Protein AF-A0A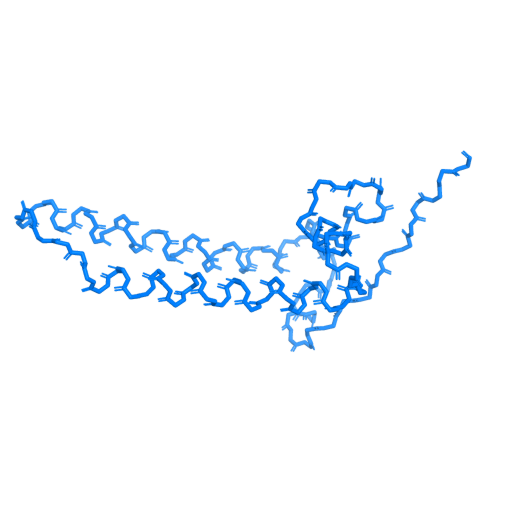165CK36-F1 (afdb_monomer_lite)

pLDDT: mean 94.66, std 8.13, range [42.59, 98.56]

Structure (mmCIF, N/CA/C/O backbone):
data_AF-A0A165CK36-F1
#
_entry.id   AF-A0A165CK36-F1
#
loop_
_atom_site.group_PDB
_atom_site.id
_atom_site.type_symbol
_atom_site.label_atom_id
_atom_site.label_alt_id
_atom_site.label_comp_id
_atom_site.label_asym_id
_atom_site.label_entity_id
_atom_site.label_seq_id
_atom_site.pdbx_PDB_ins_code
_atom_site.Cartn_x
_atom_site.Cartn_y
_atom_site.Cartn_z
_atom_site.occupancy
_atom_site.B_iso_or_equiv
_atom_site.auth_seq_id
_atom_site.auth_comp_id
_atom_site.auth_asym_id
_atom_site.auth_atom_id
_atom_site.pdbx_PDB_model_num
ATOM 1 N N . PHE A 1 1 ? 0.940 0.957 -10.944 1.00 92.38 1 PHE A N 1
ATOM 2 C CA . PHE A 1 1 ? 2.208 1.170 -11.659 1.00 92.38 1 PHE A CA 1
ATOM 3 C C . PHE A 1 1 ? 2.197 0.676 -13.107 1.00 92.38 1 PHE A C 1
ATOM 5 O O . PHE A 1 1 ? 2.154 1.513 -13.992 1.00 92.38 1 PHE A O 1
ATOM 12 N N . ASN A 1 2 ? 2.199 -0.637 -13.398 1.00 94.06 2 ASN A N 1
ATOM 13 C CA . ASN A 1 2 ? 2.426 -1.139 -14.774 1.00 94.06 2 ASN A CA 1
ATOM 14 C C . ASN A 1 2 ? 1.444 -0.584 -15.838 1.00 94.06 2 ASN A C 1
ATOM 16 O O . ASN A 1 2 ? 1.828 -0.264 -16.957 1.00 94.06 2 ASN A O 1
ATOM 20 N N . LYS A 1 3 ? 0.174 -0.394 -15.469 1.00 92.62 3 LYS A N 1
ATOM 21 C CA . LYS A 1 3 ? -0.809 0.284 -16.327 1.00 92.62 3 LYS A CA 1
ATOM 22 C C . LYS A 1 3 ? -0.478 1.767 -16.564 1.00 92.62 3 LYS A C 1
ATOM 24 O O . LYS A 1 3 ? -0.611 2.244 -17.682 1.00 92.62 3 LYS A O 1
ATOM 29 N N . GLU A 1 4 ? -0.092 2.486 -15.512 1.00 92.94 4 GLU A N 1
ATOM 30 C CA . GLU A 1 4 ? 0.181 3.931 -15.555 1.00 92.94 4 GLU A CA 1
ATOM 31 C C . GLU A 1 4 ? 1.449 4.221 -16.361 1.00 92.94 4 GLU A C 1
ATOM 33 O O . GLU A 1 4 ? 1.434 5.096 -17.222 1.00 92.94 4 GLU A O 1
ATOM 38 N N . GLN A 1 5 ? 2.510 3.423 -16.171 1.00 93.94 5 GLN A N 1
ATOM 39 C CA . GLN A 1 5 ? 3.731 3.560 -16.970 1.00 93.94 5 GLN A CA 1
ATOM 40 C C . GLN A 1 5 ? 3.466 3.323 -18.461 1.00 93.94 5 GLN A C 1
ATOM 42 O O . GLN A 1 5 ? 3.956 4.085 -19.291 1.00 93.94 5 GLN A O 1
ATOM 47 N N . ALA A 1 6 ? 2.606 2.356 -18.800 1.00 92.38 6 ALA A N 1
ATOM 48 C CA . ALA A 1 6 ? 2.279 2.042 -20.187 1.00 92.38 6 ALA A CA 1
ATOM 49 C C . ALA A 1 6 ? 1.554 3.191 -20.902 1.00 92.38 6 ALA A C 1
ATOM 51 O O . ALA A 1 6 ? 1.762 3.398 -22.094 1.00 92.38 6 ALA A O 1
ATOM 52 N N . CYS A 1 7 ? 0.719 3.955 -20.189 1.00 91.69 7 CYS A N 1
ATOM 53 C CA . CYS A 1 7 ? -0.013 5.093 -20.751 1.00 91.69 7 CYS A CA 1
ATOM 54 C C . CYS A 1 7 ? 0.652 6.456 -20.487 1.00 91.69 7 CYS A C 1
ATOM 56 O O . CYS A 1 7 ? 0.051 7.490 -20.776 1.00 91.69 7 CYS A O 1
ATOM 58 N N . GLY A 1 8 ? 1.864 6.476 -19.922 1.00 90.12 8 GLY A N 1
ATOM 59 C CA . GLY A 1 8 ? 2.591 7.707 -19.602 1.00 90.12 8 GLY A CA 1
ATOM 60 C C . GLY A 1 8 ? 1.997 8.531 -18.451 1.00 90.12 8 GLY A C 1
ATOM 61 O O . GLY A 1 8 ? 2.323 9.712 -18.328 1.00 90.12 8 GLY A O 1
ATOM 62 N N . ASP A 1 9 ? 1.139 7.942 -17.611 1.00 92.12 9 ASP A N 1
ATOM 63 C CA . ASP A 1 9 ? 0.630 8.598 -16.404 1.00 92.12 9 ASP A CA 1
ATOM 64 C C . ASP A 1 9 ? 1.695 8.547 -15.303 1.00 92.12 9 ASP A C 1
ATOM 66 O O . ASP A 1 9 ? 2.078 7.475 -14.837 1.00 92.12 9 ASP A O 1
ATOM 70 N N . ARG A 1 10 ? 2.187 9.719 -14.888 1.00 91.81 10 ARG A N 1
ATOM 71 C CA . ARG A 1 10 ? 3.240 9.849 -13.869 1.00 91.81 10 ARG A CA 1
ATOM 72 C C . ARG A 1 10 ? 2.706 10.045 -12.450 1.00 91.81 10 ARG A C 1
ATOM 74 O O . ARG A 1 10 ? 3.512 10.184 -11.532 1.00 91.81 10 ARG A O 1
ATOM 81 N N . ASN A 1 11 ? 1.389 10.025 -12.234 1.00 95.19 11 ASN A N 1
ATOM 82 C CA . ASN A 1 11 ? 0.781 10.160 -10.905 1.00 95.19 11 ASN A CA 1
ATOM 83 C C . ASN A 1 11 ? 0.896 8.858 -10.091 1.00 95.19 11 ASN A C 1
ATOM 85 O O . ASN A 1 11 ? -0.098 8.279 -9.655 1.00 95.19 11 ASN A O 1
ATOM 89 N N . ASN A 1 12 ? 2.125 8.380 -9.886 1.00 96.50 12 ASN A N 1
ATOM 90 C CA . ASN A 1 12 ? 2.426 7.195 -9.096 1.00 96.50 12 ASN A CA 1
ATOM 91 C C . ASN A 1 12 ? 3.690 7.411 -8.251 1.00 96.50 12 ASN A C 1
ATOM 93 O O . ASN A 1 12 ? 4.699 7.916 -8.742 1.00 96.50 12 ASN A O 1
ATOM 97 N N . LEU A 1 13 ? 3.648 6.970 -6.989 1.00 97.31 13 LEU A N 1
ATOM 98 C CA . LEU A 1 13 ? 4.757 7.091 -6.041 1.00 97.31 13 LEU A CA 1
ATOM 99 C C . LEU A 1 13 ? 6.064 6.461 -6.548 1.00 97.31 13 LEU A C 1
ATOM 101 O O . LEU A 1 13 ? 7.128 6.996 -6.258 1.00 97.31 13 LEU A O 1
ATOM 105 N N . VAL A 1 14 ? 6.001 5.380 -7.333 1.00 97.62 14 VAL A N 1
ATOM 106 C CA . VAL A 1 14 ? 7.191 4.742 -7.924 1.00 97.62 14 VAL A CA 1
ATOM 107 C C . VAL A 1 14 ? 7.975 5.743 -8.773 1.00 97.62 14 VAL A C 1
ATOM 109 O O . VAL A 1 14 ? 9.184 5.838 -8.608 1.00 97.62 14 VAL A O 1
ATOM 112 N N . PHE A 1 15 ? 7.312 6.557 -9.605 1.00 97.62 15 PHE A N 1
ATOM 113 C CA . PHE A 1 15 ? 8.003 7.582 -10.398 1.00 97.62 15 PHE A CA 1
ATOM 114 C C . PHE A 1 15 ? 8.653 8.651 -9.527 1.00 97.62 15 PHE A C 1
ATOM 116 O O . PHE A 1 15 ? 9.789 9.040 -9.786 1.00 97.62 15 PHE A O 1
ATOM 123 N N . ILE A 1 16 ? 7.942 9.099 -8.490 1.00 97.44 16 ILE A N 1
ATOM 124 C CA . ILE A 1 16 ? 8.446 10.113 -7.560 1.00 97.44 16 ILE A CA 1
ATOM 125 C C . ILE A 1 16 ? 9.706 9.593 -6.864 1.00 97.44 16 ILE A C 1
ATOM 127 O O . ILE A 1 1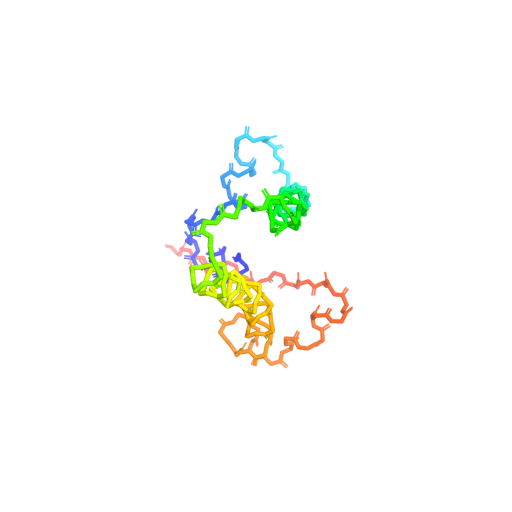6 ? 10.708 10.294 -6.817 1.00 97.44 16 ILE A O 1
ATOM 131 N N . VAL A 1 17 ? 9.681 8.354 -6.366 1.00 98.12 17 VAL A N 1
ATOM 132 C CA . VAL A 1 17 ? 10.822 7.737 -5.677 1.00 98.12 17 VAL A CA 1
ATOM 133 C C . VAL A 1 17 ? 11.997 7.506 -6.625 1.00 98.12 17 VAL A C 1
ATOM 135 O O . VAL A 1 17 ? 13.130 7.777 -6.236 1.00 98.12 17 VAL A O 1
ATOM 138 N N . MET A 1 18 ? 11.750 7.046 -7.856 1.00 98.06 18 MET A N 1
ATOM 139 C CA . MET A 1 18 ? 12.806 6.898 -8.866 1.00 98.06 18 MET A CA 1
ATOM 140 C C . MET A 1 18 ? 13.549 8.220 -9.091 1.00 98.06 18 MET A C 1
ATOM 142 O O . MET A 1 18 ? 14.776 8.236 -9.118 1.00 98.06 18 MET A O 1
ATOM 146 N N . GLU A 1 19 ? 12.813 9.325 -9.228 1.00 97.56 19 GLU A N 1
ATOM 147 C CA . GLU A 1 19 ? 13.372 10.649 -9.514 1.00 97.56 19 GLU A CA 1
ATOM 148 C C . GLU A 1 19 ? 14.045 11.282 -8.286 1.00 97.56 19 GLU A C 1
ATOM 150 O O . GLU A 1 19 ? 15.202 11.685 -8.364 1.00 97.56 19 GLU A O 1
ATOM 155 N N . ASP A 1 20 ? 13.363 11.298 -7.137 1.00 98.12 20 ASP A N 1
ATOM 156 C CA . ASP A 1 20 ? 13.861 11.876 -5.879 1.00 98.12 20 ASP A CA 1
ATOM 157 C C . ASP A 1 20 ? 15.126 11.174 -5.366 1.00 98.12 20 ASP A C 1
ATOM 159 O O . ASP A 1 20 ? 16.003 11.805 -4.776 1.00 98.12 20 ASP A O 1
ATOM 163 N N . LYS A 1 21 ? 15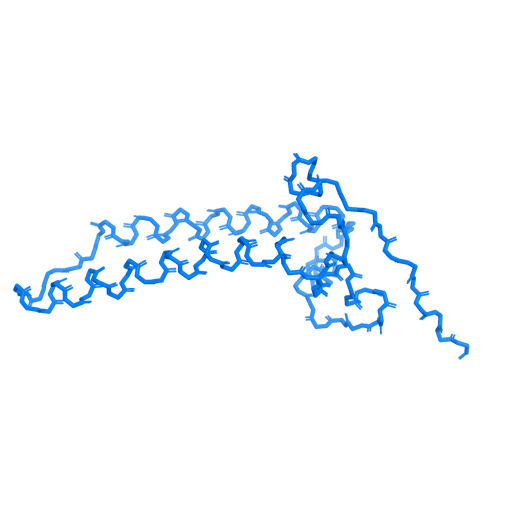.229 9.857 -5.584 1.00 97.62 21 LYS A N 1
ATOM 164 C CA . LYS A 1 21 ? 16.306 9.023 -5.025 1.00 97.62 21 LYS A CA 1
ATOM 165 C C . LYS A 1 21 ? 17.302 8.513 -6.054 1.00 97.62 21 LYS A C 1
ATOM 167 O O . LYS A 1 21 ? 18.212 7.781 -5.676 1.00 97.62 21 LYS A O 1
ATOM 172 N N . ALA A 1 22 ? 17.141 8.895 -7.322 1.00 98.06 22 ALA A N 1
ATOM 173 C CA . ALA A 1 22 ? 17.936 8.392 -8.441 1.00 98.06 22 ALA A CA 1
ATOM 174 C C . ALA A 1 22 ? 18.009 6.849 -8.476 1.00 98.06 22 ALA A C 1
ATOM 176 O O . ALA A 1 22 ? 19.075 6.271 -8.680 1.00 98.06 22 ALA A O 1
ATOM 177 N N . LEU A 1 23 ? 16.867 6.192 -8.248 1.00 98.25 23 LEU A N 1
ATOM 178 C CA . LEU A 1 23 ? 16.744 4.734 -8.203 1.00 98.25 23 LEU A CA 1
ATOM 179 C C . LEU A 1 23 ? 16.219 4.175 -9.526 1.00 98.25 23 LEU A C 1
ATOM 181 O O . LEU A 1 23 ? 15.409 4.800 -10.218 1.00 98.25 23 LEU A O 1
ATOM 185 N N . THR A 1 24 ? 16.620 2.947 -9.849 1.00 97.88 24 THR A N 1
ATOM 186 C CA . THR A 1 24 ? 15.945 2.150 -10.875 1.00 97.88 24 THR A CA 1
ATOM 187 C C . THR A 1 24 ? 14.499 1.853 -10.465 1.00 97.88 24 THR A C 1
ATOM 189 O O . THR A 1 24 ? 14.106 1.974 -9.304 1.00 97.88 24 THR A O 1
ATOM 192 N N . MET A 1 25 ? 13.677 1.423 -11.425 1.00 96.19 25 MET A N 1
ATOM 193 C CA . MET A 1 25 ? 12.281 1.061 -11.163 1.00 96.19 25 MET A CA 1
ATOM 194 C C . MET A 1 25 ? 12.151 -0.047 -10.107 1.00 96.19 25 MET A C 1
ATOM 196 O O . MET A 1 25 ? 11.292 0.054 -9.235 1.00 96.19 25 MET A O 1
ATOM 200 N N . GLN A 1 26 ? 12.991 -1.087 -10.175 1.00 97.62 26 GLN A N 1
ATOM 201 C CA . GLN A 1 26 ? 12.946 -2.182 -9.205 1.00 97.62 26 GLN A CA 1
ATOM 202 C C . GLN A 1 26 ? 13.361 -1.697 -7.814 1.00 97.62 26 GLN A C 1
ATOM 204 O O . GLN A 1 26 ? 12.634 -1.932 -6.857 1.00 97.62 26 GLN A O 1
ATOM 209 N N . GLU A 1 27 ? 14.452 -0.935 -7.708 1.00 98.44 27 GLU A N 1
ATOM 210 C CA . GLU A 1 27 ? 14.892 -0.364 -6.428 1.00 98.44 27 GLU A CA 1
ATOM 211 C C . GLU A 1 27 ? 13.838 0.574 -5.819 1.00 98.44 27 GLU A C 1
ATOM 213 O O . GLU A 1 27 ? 13.637 0.581 -4.607 1.00 98.44 27 GLU A O 1
ATOM 218 N N . ALA A 1 28 ? 13.122 1.348 -6.642 1.00 98.31 28 ALA A N 1
ATOM 219 C CA . ALA A 1 28 ? 12.028 2.192 -6.174 1.00 98.31 28 ALA A CA 1
ATOM 220 C C . ALA A 1 28 ? 10.822 1.374 -5.679 1.00 98.31 28 ALA A C 1
ATOM 222 O O . ALA A 1 28 ? 10.211 1.737 -4.672 1.00 98.31 28 ALA A O 1
ATOM 223 N N . ILE A 1 29 ? 10.480 0.273 -6.358 1.00 97.88 29 ILE A N 1
ATOM 224 C CA . ILE A 1 29 ? 9.442 -0.667 -5.909 1.00 97.88 29 ILE A CA 1
ATOM 225 C C . ILE A 1 29 ? 9.841 -1.299 -4.571 1.00 97.88 29 ILE A C 1
ATOM 227 O O . ILE A 1 29 ? 9.020 -1.314 -3.654 1.00 97.88 29 ILE A O 1
ATOM 231 N N . ASP A 1 30 ? 11.088 -1.752 -4.439 1.00 98.25 30 ASP A N 1
ATOM 232 C CA . ASP A 1 30 ? 11.609 -2.353 -3.208 1.00 98.25 30 ASP A CA 1
ATOM 233 C C . ASP A 1 30 ? 11.585 -1.337 -2.056 1.00 98.25 30 ASP A C 1
ATOM 235 O O . ASP A 1 30 ? 11.064 -1.620 -0.977 1.00 98.25 30 ASP A O 1
ATOM 239 N N . PHE A 1 31 ? 12.037 -0.104 -2.310 1.00 98.38 31 PHE A N 1
ATOM 240 C CA . PHE A 1 31 ? 11.987 0.991 -1.341 1.00 98.38 31 PHE A CA 1
ATOM 241 C C . PHE A 1 31 ? 10.558 1.279 -0.857 1.00 98.38 31 PHE A C 1
ATOM 243 O O . PHE A 1 31 ? 10.315 1.413 0.344 1.00 98.38 31 PHE A O 1
ATOM 250 N N . ILE A 1 32 ? 9.587 1.351 -1.772 1.00 98.12 32 ILE A N 1
ATOM 251 C CA . ILE A 1 32 ? 8.174 1.557 -1.418 1.00 98.12 32 ILE A CA 1
ATOM 252 C C . ILE A 1 32 ? 7.612 0.345 -0.665 1.00 98.12 32 ILE A C 1
ATOM 254 O O . ILE A 1 32 ? 6.792 0.521 0.237 1.00 98.12 32 ILE A O 1
ATOM 258 N N . GLY A 1 33 ? 8.056 -0.868 -0.999 1.00 97.31 33 GLY A N 1
ATOM 259 C CA . GLY A 1 33 ? 7.727 -2.091 -0.270 1.00 97.31 33 GLY A CA 1
ATOM 260 C C . GLY A 1 33 ? 8.127 -2.002 1.202 1.00 97.31 33 GLY A C 1
ATOM 261 O O . GLY A 1 33 ? 7.294 -2.236 2.079 1.00 97.31 33 GLY A O 1
ATOM 262 N N . GLU A 1 34 ? 9.354 -1.559 1.478 1.00 98.31 34 GLU A N 1
ATOM 263 C CA . GLU A 1 34 ? 9.837 -1.328 2.844 1.00 98.31 34 GLU A CA 1
ATOM 264 C C . GLU A 1 34 ? 9.066 -0.204 3.551 1.00 98.31 34 GLU A C 1
ATOM 266 O O . GLU A 1 34 ? 8.670 -0.349 4.710 1.00 98.31 34 GLU A O 1
ATOM 271 N N . MET A 1 35 ? 8.760 0.896 2.851 1.00 97.94 35 MET A N 1
ATOM 272 C CA . MET A 1 35 ? 7.910 1.961 3.400 1.00 97.94 35 MET A CA 1
ATOM 273 C C . MET A 1 35 ? 6.523 1.444 3.796 1.00 97.94 35 MET A C 1
ATOM 275 O O . MET A 1 35 ? 6.020 1.777 4.871 1.00 97.94 35 MET A O 1
ATOM 279 N N . TRP A 1 36 ? 5.893 0.639 2.938 1.00 97.44 36 TRP A N 1
ATOM 280 C CA . TRP A 1 36 ? 4.587 0.047 3.217 1.00 97.44 36 TRP A CA 1
ATOM 281 C C . TRP A 1 36 ? 4.667 -0.914 4.403 1.00 97.44 36 TRP A C 1
ATOM 283 O O . TRP A 1 36 ? 3.817 -0.855 5.292 1.00 97.44 36 TRP A O 1
ATOM 293 N N . HIS A 1 37 ? 5.714 -1.744 4.463 1.00 97.12 37 HIS A N 1
ATOM 294 C CA . HIS A 1 37 ? 5.937 -2.657 5.580 1.00 97.12 37 HIS A CA 1
ATOM 295 C C . HIS A 1 37 ? 6.066 -1.900 6.905 1.00 97.12 37 HIS A C 1
ATOM 297 O O . HIS A 1 37 ? 5.389 -2.247 7.872 1.00 97.12 37 HIS A O 1
ATOM 303 N N . ALA A 1 38 ? 6.852 -0.820 6.939 1.00 98.19 38 ALA A N 1
ATOM 304 C CA . ALA A 1 38 ? 6.990 0.027 8.120 1.00 98.19 38 ALA A CA 1
ATOM 305 C C . ALA A 1 38 ? 5.637 0.604 8.574 1.00 98.19 38 ALA A C 1
ATOM 307 O O . ALA A 1 38 ? 5.265 0.465 9.736 1.00 98.19 38 ALA A O 1
ATOM 308 N N . ARG A 1 39 ? 4.841 1.162 7.650 1.00 97.81 39 ARG A N 1
ATOM 309 C CA . ARG A 1 39 ? 3.497 1.687 7.962 1.00 97.81 39 ARG A CA 1
ATOM 310 C C . ARG A 1 39 ? 2.527 0.607 8.441 1.00 97.81 39 ARG A C 1
ATOM 312 O O . ARG A 1 39 ? 1.677 0.882 9.285 1.00 97.81 39 ARG A O 1
ATOM 319 N N . PHE A 1 40 ? 2.643 -0.617 7.929 1.00 97.06 40 PHE A N 1
ATOM 320 C CA . PHE A 1 40 ? 1.843 -1.742 8.404 1.00 97.06 40 PHE A CA 1
ATOM 321 C C . PHE A 1 40 ? 2.208 -2.130 9.845 1.00 97.06 40 PHE A C 1
ATOM 323 O O . PHE A 1 40 ? 1.313 -2.374 10.655 1.00 97.06 40 PHE A O 1
ATOM 330 N N . GLN A 1 41 ? 3.499 -2.126 10.198 1.00 98.06 41 GLN A N 1
ATOM 331 C CA . GLN A 1 41 ? 3.935 -2.343 11.582 1.00 98.06 41 GLN A CA 1
ATOM 332 C C . GLN A 1 41 ? 3.453 -1.229 12.517 1.00 98.06 41 GLN A C 1
ATOM 334 O O . GLN A 1 41 ? 2.945 -1.536 13.598 1.00 98.06 41 GLN A O 1
ATOM 339 N N . ASP A 1 42 ? 3.541 0.032 12.078 1.00 98.12 42 ASP A N 1
ATOM 340 C 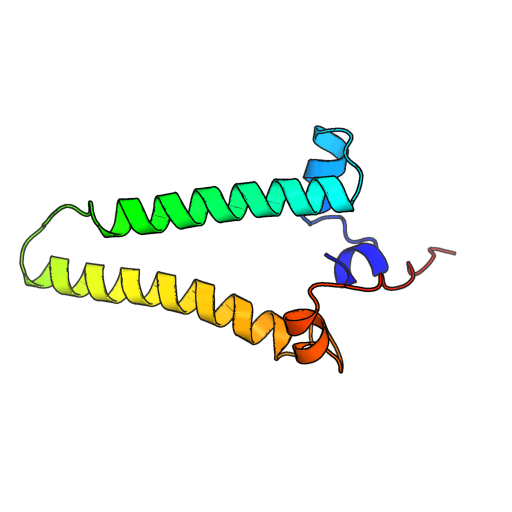CA . ASP A 1 42 ? 3.024 1.193 12.813 1.00 98.12 42 ASP A CA 1
ATOM 341 C C . ASP A 1 42 ? 1.522 1.011 13.103 1.00 98.12 42 ASP A C 1
ATOM 343 O O . ASP A 1 42 ? 1.103 1.045 14.257 1.00 98.12 42 ASP A O 1
ATOM 347 N N . PHE A 1 43 ? 0.717 0.668 12.088 1.00 97.94 43 PHE A N 1
ATOM 348 C CA . PHE A 1 43 ? -0.718 0.406 12.253 1.00 97.94 43 PHE A CA 1
ATOM 349 C C . PHE A 1 43 ? -1.011 -0.698 13.282 1.00 97.94 43 PHE A C 1
ATOM 351 O O . PHE A 1 43 ? -1.911 -0.561 14.115 1.00 97.94 43 PHE A O 1
ATOM 358 N N . LEU A 1 44 ? -0.263 -1.807 13.246 1.00 97.25 44 LEU A N 1
ATOM 359 C CA . LEU A 1 44 ? -0.433 -2.899 14.207 1.00 97.25 44 LEU A CA 1
ATOM 360 C C . LEU A 1 44 ? -0.044 -2.487 15.631 1.00 97.25 44 LEU A C 1
ATOM 362 O O . LEU A 1 44 ? -0.668 -2.953 16.587 1.00 97.25 44 LEU A O 1
ATOM 366 N N . ALA A 1 45 ? 0.988 -1.658 15.784 1.00 98.19 45 ALA A N 1
ATOM 367 C CA . ALA A 1 45 ? 1.392 -1.116 17.073 1.00 98.19 45 ALA A CA 1
ATOM 368 C C . ALA A 1 45 ? 0.340 -0.145 17.618 1.00 98.19 45 ALA A C 1
ATOM 370 O O . ALA A 1 45 ? -0.123 -0.327 18.744 1.00 98.19 45 ALA A O 1
ATOM 371 N N . ASP A 1 46 ? -0.106 0.806 16.802 1.00 97.81 46 ASP A N 1
ATOM 372 C CA . ASP A 1 46 ? -1.106 1.807 17.170 1.00 97.81 46 ASP A CA 1
ATOM 373 C C . ASP A 1 46 ? -2.429 1.155 17.558 1.00 97.81 46 ASP A C 1
ATOM 375 O O . ASP A 1 46 ? -2.998 1.477 18.599 1.00 97.81 46 ASP A O 1
ATOM 379 N N . ARG A 1 47 ? -2.873 0.146 16.797 1.00 97.06 47 ARG A N 1
ATOM 380 C CA . ARG A 1 47 ? -4.075 -0.640 17.109 1.00 97.06 47 ARG A CA 1
ATOM 381 C C . ARG A 1 47 ? -4.024 -1.281 18.501 1.00 97.06 47 ARG A C 1
ATOM 383 O O . ARG A 1 47 ? -5.071 -1.431 19.127 1.00 97.06 47 ARG A O 1
ATOM 390 N N . ARG A 1 48 ? -2.844 -1.688 18.982 1.00 96.62 48 ARG A N 1
ATOM 391 C CA . ARG A 1 48 ? -2.669 -2.264 20.330 1.00 96.62 48 ARG A CA 1
ATOM 392 C C . ARG A 1 48 ? -2.601 -1.202 21.428 1.00 96.62 48 ARG A C 1
ATOM 394 O O . ARG A 1 48 ? -2.890 -1.522 22.575 1.00 96.62 48 ARG A O 1
ATOM 401 N N . ASN A 1 49 ? -2.227 0.024 21.075 1.00 97.44 49 ASN A N 1
ATOM 402 C CA . ASN A 1 49 ? -1.954 1.120 22.003 1.00 97.44 49 ASN A CA 1
ATOM 403 C C . ASN A 1 49 ? -3.056 2.191 22.013 1.00 97.44 49 ASN A C 1
ATOM 405 O O . ASN A 1 49 ? -2.825 3.311 22.470 1.00 97.44 49 ASN A O 1
ATOM 409 N N . LEU A 1 50 ? -4.249 1.870 21.505 1.00 97.44 50 LEU A N 1
ATOM 410 C CA . LEU A 1 50 ? -5.375 2.797 21.529 1.00 97.44 50 LEU A CA 1
ATOM 411 C C . LEU A 1 50 ? -5.743 3.149 22.982 1.00 97.44 50 LEU A C 1
ATOM 413 O O . LEU A 1 50 ? -5.818 2.250 23.826 1.00 97.44 50 LEU A O 1
ATOM 417 N N . PRO A 1 51 ? -6.001 4.435 23.287 1.00 97.38 51 PRO A N 1
ATOM 418 C CA . PRO A 1 51 ? -6.586 4.820 24.564 1.00 97.38 51 PRO A CA 1
ATOM 419 C C . PRO A 1 51 ? -7.932 4.126 24.801 1.00 97.38 51 PRO A C 1
ATOM 421 O O . PRO A 1 51 ? -8.571 3.641 23.871 1.00 97.38 51 PRO A O 1
ATOM 424 N N . SER A 1 52 ? -8.388 4.129 26.052 1.00 97.50 52 SER A N 1
ATOM 425 C CA . SER A 1 52 ? -9.776 3.795 26.381 1.00 97.50 52 SER A CA 1
ATOM 426 C C . SER A 1 52 ? -10.560 5.074 26.648 1.00 97.50 52 SER A C 1
ATOM 428 O O . SER A 1 52 ? -10.081 5.986 27.327 1.00 97.50 52 SER A O 1
ATOM 430 N N . TRP A 1 53 ? -11.781 5.117 26.126 1.00 97.81 53 TRP A N 1
ATOM 431 C CA . TRP A 1 53 ? -12.741 6.210 26.293 1.00 97.81 53 TRP A CA 1
ATOM 432 C C . TRP A 1 53 ? -14.070 5.728 26.889 1.00 97.81 53 TRP A C 1
ATOM 434 O O . TRP A 1 53 ? -15.051 6.469 26.917 1.00 97.81 53 TRP A O 1
ATOM 444 N N . GLY A 1 54 ? -14.107 4.486 27.376 1.00 98.19 54 GLY A N 1
ATOM 445 C CA . GLY A 1 54 ? -15.292 3.849 27.933 1.00 98.19 54 GLY A CA 1
ATOM 446 C C . GLY A 1 54 ? -15.935 2.853 26.969 1.00 98.19 54 GLY A C 1
ATOM 447 O O . GLY A 1 54 ? -15.826 2.949 25.748 1.00 98.19 54 GLY A O 1
ATOM 448 N N . ARG A 1 55 ? -16.646 1.882 27.550 1.00 97.69 55 ARG A N 1
ATOM 449 C CA . ARG A 1 55 ? -17.059 0.632 26.890 1.00 97.69 55 ARG A CA 1
ATOM 450 C C . ARG A 1 55 ? -17.718 0.807 25.519 1.00 97.69 55 ARG A C 1
ATOM 452 O O . ARG A 1 55 ? -17.412 0.054 24.595 1.00 97.69 55 ARG A O 1
ATOM 459 N N . ASP A 1 56 ? -18.640 1.757 25.392 1.00 98.38 56 ASP A N 1
ATOM 460 C CA . ASP A 1 56 ? -19.407 1.936 24.157 1.00 98.38 56 ASP A CA 1
ATOM 461 C C . ASP A 1 56 ? -18.581 2.556 23.032 1.00 98.38 56 ASP A C 1
ATOM 463 O O . ASP A 1 56 ? -18.736 2.152 21.875 1.00 98.38 56 ASP A O 1
ATOM 467 N N . LEU A 1 57 ? -17.699 3.505 23.357 1.00 98.38 57 LEU A N 1
ATOM 468 C CA . LEU A 1 57 ? -16.780 4.102 22.391 1.00 98.38 57 LEU A CA 1
ATOM 469 C C . LEU A 1 57 ? -15.674 3.119 22.019 1.00 98.38 57 LEU A C 1
ATOM 471 O O . LEU A 1 57 ? -15.425 2.926 20.834 1.00 98.38 57 LEU A O 1
ATOM 475 N N . ASP A 1 58 ? -15.099 2.417 22.994 1.00 98.50 58 ASP A N 1
ATOM 476 C CA . ASP A 1 58 ? -14.056 1.414 22.760 1.00 98.50 58 ASP A CA 1
ATOM 477 C C . ASP A 1 58 ? -14.536 0.329 21.784 1.00 98.50 58 ASP A C 1
ATOM 479 O O . ASP A 1 58 ? -13.820 -0.052 20.857 1.00 98.50 58 ASP A O 1
ATOM 483 N N . ARG A 1 59 ? -15.793 -0.121 21.920 1.00 98.31 59 ARG A N 1
ATOM 484 C CA . ARG A 1 59 ? -16.410 -1.078 20.986 1.00 98.31 59 ARG A CA 1
ATOM 485 C C . ARG A 1 59 ? -16.547 -0.511 19.568 1.00 98.31 59 ARG A C 1
ATOM 487 O O . ARG A 1 59 ? -16.292 -1.226 18.596 1.00 98.31 59 ARG A O 1
ATOM 494 N N . GLN A 1 60 ? -16.972 0.745 19.436 1.00 98.56 60 GLN A N 1
ATOM 495 C CA . GLN A 1 60 ? -17.138 1.401 18.133 1.00 98.56 60 GLN A CA 1
ATOM 496 C C . GLN A 1 60 ? -15.790 1.615 17.440 1.00 98.56 60 GLN A C 1
ATOM 498 O O . GLN A 1 60 ? -15.642 1.270 16.268 1.00 98.56 60 GLN A O 1
ATOM 503 N N . VAL A 1 61 ? -14.794 2.101 18.181 1.00 98.50 61 VAL A N 1
ATOM 504 C CA . VAL A 1 61 ? -13.427 2.291 17.689 1.00 98.50 61 VAL A CA 1
ATOM 505 C C . VAL A 1 61 ? -12.817 0.954 17.275 1.00 98.50 61 VAL A C 1
ATOM 507 O O . VAL A 1 61 ? -12.288 0.855 16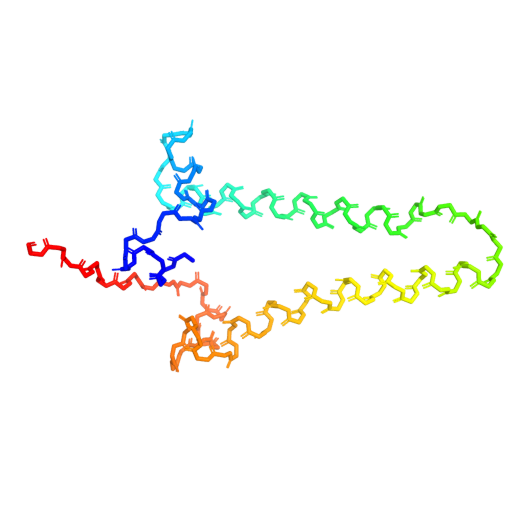.172 1.00 98.50 61 VAL A O 1
ATOM 510 N N . ALA A 1 62 ? -12.951 -0.100 18.087 1.00 98.00 62 ALA A N 1
ATOM 511 C CA . ALA A 1 62 ? -12.447 -1.428 17.736 1.00 98.00 62 ALA A CA 1
ATOM 512 C C . ALA A 1 62 ? -13.066 -1.960 16.432 1.00 98.00 62 ALA A C 1
ATOM 514 O O . ALA A 1 62 ? -12.355 -2.500 15.584 1.00 98.00 62 ALA A O 1
ATOM 515 N N . THR A 1 63 ? -14.375 -1.762 16.246 1.00 98.50 63 THR A N 1
ATOM 516 C CA . THR A 1 63 ? -15.079 -2.145 15.010 1.00 98.50 63 THR A CA 1
ATOM 517 C C . THR A 1 63 ? -14.554 -1.359 13.808 1.00 98.50 63 THR A C 1
ATOM 519 O O . THR A 1 63 ? -14.254 -1.943 12.770 1.00 98.50 63 THR A O 1
ATOM 522 N N . TYR A 1 64 ? -14.389 -0.043 13.952 1.00 98.50 64 TYR A N 1
ATOM 523 C CA . TYR A 1 64 ? -13.867 0.812 12.887 1.00 98.50 64 TYR A CA 1
ATOM 524 C C . TYR A 1 64 ? -12.431 0.437 12.493 1.00 98.50 64 TYR A C 1
ATOM 526 O O . TYR A 1 64 ? -12.130 0.272 11.313 1.00 98.50 64 TYR A O 1
ATOM 534 N N . VAL A 1 65 ? -11.554 0.231 13.477 1.00 98.38 65 VAL A N 1
ATOM 535 C CA . VAL A 1 65 ? -10.152 -0.151 13.255 1.00 98.38 65 VAL A CA 1
ATOM 536 C C . VAL A 1 65 ? -10.039 -1.537 12.619 1.00 98.38 65 VAL A C 1
ATOM 538 O O . VAL A 1 65 ? -9.179 -1.744 11.763 1.00 98.38 65 VAL A O 1
ATOM 541 N N . GLN A 1 66 ? -10.920 -2.480 12.972 1.00 98.25 66 GLN A N 1
ATOM 542 C CA . GLN A 1 66 ? -11.010 -3.752 12.254 1.00 98.25 66 GLN A CA 1
ATOM 543 C C . GLN A 1 66 ? -11.408 -3.532 10.789 1.00 98.25 66 GLN A C 1
ATOM 545 O O . GLN A 1 66 ? -10.748 -4.070 9.906 1.00 98.25 66 GLN A O 1
ATOM 550 N N . GLY A 1 67 ? -12.393 -2.669 10.522 1.00 98.44 67 GLY A N 1
ATOM 551 C CA . GLY A 1 67 ? -12.780 -2.304 9.158 1.00 98.44 67 GLY A CA 1
ATOM 552 C C . GLY A 1 67 ? -11.633 -1.704 8.336 1.00 98.44 67 GLY A C 1
ATOM 553 O O . GLY A 1 67 ? -11.504 -2.017 7.156 1.00 98.44 67 GLY A O 1
ATOM 554 N N . LEU A 1 68 ? -10.750 -0.905 8.947 1.00 98.19 68 LEU A N 1
ATOM 555 C CA . LEU A 1 68 ? -9.538 -0.409 8.279 1.00 98.19 68 LEU A CA 1
ATOM 556 C C . LEU A 1 68 ? -8.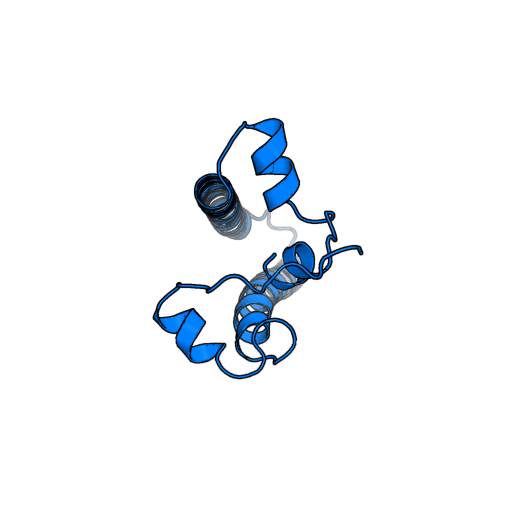572 -1.547 7.911 1.00 98.19 68 LEU A C 1
ATOM 558 O O . LEU A 1 68 ? -8.028 -1.552 6.808 1.00 98.19 68 LEU A O 1
ATOM 562 N N . ALA A 1 69 ? -8.378 -2.523 8.802 1.00 97.56 69 ALA A N 1
ATOM 563 C CA . ALA A 1 69 ? -7.541 -3.690 8.521 1.00 97.56 69 ALA A CA 1
ATOM 564 C C . ALA A 1 69 ? -8.127 -4.545 7.381 1.00 97.56 69 ALA A C 1
ATOM 566 O O . ALA A 1 69 ? -7.405 -4.947 6.464 1.00 97.56 69 ALA A O 1
ATOM 567 N N . ASP A 1 70 ? -9.443 -4.759 7.407 1.00 98.06 70 ASP A N 1
ATOM 568 C CA . ASP A 1 70 ? -10.167 -5.482 6.363 1.00 98.06 70 ASP A CA 1
ATOM 569 C C . ASP A 1 70 ? -10.095 -4.737 5.027 1.00 98.06 70 ASP A C 1
ATOM 571 O O . ASP A 1 70 ? -9.942 -5.362 3.980 1.00 98.06 70 ASP A O 1
ATOM 575 N N . TRP A 1 71 ? -10.135 -3.402 5.045 1.00 97.75 71 TRP A N 1
ATOM 576 C CA . TRP A 1 71 ? -10.007 -2.580 3.844 1.00 97.75 71 TRP A CA 1
ATOM 577 C C . TRP A 1 71 ? -8.630 -2.721 3.182 1.00 97.75 71 TRP A C 1
ATOM 579 O O . TRP A 1 71 ? -8.556 -2.897 1.964 1.00 97.75 71 TRP A O 1
ATOM 589 N N . VAL A 1 72 ? -7.545 -2.727 3.967 1.00 96.25 72 VAL A N 1
ATOM 590 C CA . VAL A 1 72 ? -6.183 -2.960 3.450 1.00 96.25 72 VAL A CA 1
ATOM 591 C C . VAL A 1 72 ? -6.068 -4.355 2.826 1.00 96.25 72 VAL A C 1
ATOM 593 O O . VAL A 1 72 ? -5.592 -4.492 1.698 1.00 96.25 72 VAL A O 1
ATOM 596 N N . SER A 1 73 ? -6.546 -5.391 3.523 1.00 96.06 73 SER A N 1
ATOM 597 C CA . SER A 1 73 ? -6.532 -6.767 3.009 1.00 96.06 73 SER A CA 1
ATOM 598 C C . SER A 1 73 ? -7.394 -6.910 1.749 1.00 96.06 73 SER A C 1
ATOM 600 O O . SER A 1 73 ? -6.942 -7.434 0.728 1.00 96.06 73 SER A O 1
ATOM 602 N N . GLY A 1 74 ? -8.614 -6.377 1.779 1.00 97.56 74 GLY A N 1
ATOM 603 C CA . GLY A 1 74 ? -9.546 -6.404 0.659 1.00 97.56 74 GLY A CA 1
ATOM 604 C C . GLY A 1 74 ? -8.984 -5.715 -0.580 1.00 97.56 74 GLY A C 1
ATOM 605 O O . GLY A 1 74 ? -9.118 -6.247 -1.681 1.00 97.56 74 GLY A O 1
ATOM 606 N N . ASN A 1 75 ? -8.293 -4.582 -0.419 1.00 96.19 75 ASN A N 1
ATOM 607 C CA . ASN A 1 75 ? -7.644 -3.892 -1.531 1.00 96.19 75 ASN A CA 1
ATOM 608 C C . ASN A 1 75 ? -6.550 -4.745 -2.193 1.00 96.19 75 ASN A C 1
ATOM 610 O O . ASN A 1 75 ? -6.488 -4.798 -3.424 1.00 96.19 75 ASN A O 1
ATOM 614 N N . LEU A 1 76 ? -5.743 -5.461 -1.401 1.00 93.88 76 LEU A N 1
ATOM 615 C CA . LEU A 1 76 ? -4.741 -6.397 -1.914 1.00 93.88 76 LEU A CA 1
ATOM 616 C C . LEU A 1 76 ? -5.405 -7.515 -2.728 1.00 93.88 76 LEU A C 1
ATOM 618 O O . LEU A 1 76 ? -5.039 -7.742 -3.879 1.00 93.88 76 LEU A O 1
ATOM 622 N N . HIS A 1 77 ? -6.411 -8.184 -2.157 1.00 95.31 77 HIS A N 1
ATOM 623 C CA . HIS A 1 77 ? -7.124 -9.267 -2.836 1.00 95.31 77 HIS A CA 1
ATOM 624 C C . HIS A 1 77 ? -7.796 -8.794 -4.128 1.00 95.31 77 HIS A C 1
ATOM 626 O O . HIS A 1 77 ? -7.619 -9.411 -5.176 1.00 95.31 77 HIS A O 1
ATOM 632 N N . TRP A 1 78 ? -8.517 -7.675 -4.079 1.00 96.69 78 TRP A N 1
ATOM 633 C CA . TRP A 1 78 ? -9.201 -7.116 -5.242 1.00 96.69 78 TRP A CA 1
ATOM 634 C C . TRP A 1 78 ? -8.233 -6.682 -6.349 1.00 96.69 78 TRP A C 1
ATOM 636 O O . TRP A 1 78 ? -8.538 -6.844 -7.531 1.00 96.69 78 TRP A O 1
ATOM 646 N N . SER A 1 79 ? -7.053 -6.164 -5.997 1.00 95.56 79 SER A N 1
ATOM 647 C CA . SER A 1 79 ? -6.069 -5.722 -6.991 1.00 95.56 79 SER A CA 1
ATOM 648 C C . SER A 1 79 ? -5.561 -6.870 -7.869 1.00 95.56 79 SER A C 1
ATOM 650 O O . SER A 1 79 ? -5.305 -6.640 -9.049 1.00 95.56 79 SER A O 1
ATOM 652 N N . PHE A 1 80 ? -5.473 -8.090 -7.324 1.00 95.62 80 PHE A N 1
ATOM 653 C CA . PHE A 1 80 ? -5.110 -9.297 -8.078 1.00 95.62 80 PHE A CA 1
ATOM 654 C C . PHE A 1 80 ? -6.314 -10.024 -8.685 1.00 95.62 80 PHE A C 1
ATOM 656 O O . PHE A 1 80 ? -6.215 -10.532 -9.794 1.00 95.62 80 PHE A O 1
ATOM 663 N N . ALA A 1 81 ? -7.460 -10.046 -8.003 1.00 94.38 81 ALA A N 1
ATOM 664 C CA . ALA A 1 81 ? -8.651 -10.734 -8.500 1.00 94.38 81 ALA A CA 1
ATOM 665 C C . ALA A 1 81 ? -9.382 -9.957 -9.610 1.00 94.38 81 ALA A C 1
ATOM 667 O O . ALA A 1 81 ? -10.106 -10.543 -10.412 1.00 94.38 81 ALA A O 1
ATOM 668 N N . SER A 1 82 ? -9.241 -8.630 -9.653 1.00 93.94 82 SER A N 1
ATOM 669 C CA . SER A 1 82 ? -9.873 -7.808 -10.684 1.00 93.94 82 SER A CA 1
ATOM 670 C C . SER A 1 82 ? -9.039 -7.755 -11.964 1.00 93.94 82 SER A C 1
ATOM 672 O O . SER A 1 82 ? -7.816 -7.638 -11.940 1.00 93.94 82 SER A O 1
ATOM 674 N N . HIS A 1 83 ? -9.717 -7.686 -13.110 1.00 93.81 83 HIS A N 1
ATOM 675 C CA . HIS A 1 83 ? -9.061 -7.524 -14.414 1.00 93.81 83 HIS A CA 1
ATOM 676 C C . HIS A 1 83 ? -8.525 -6.102 -14.660 1.00 93.81 83 HIS A C 1
ATOM 678 O O . HIS A 1 83 ? -7.999 -5.805 -15.731 1.00 93.81 83 HIS A O 1
ATOM 684 N N . ARG A 1 84 ? -8.677 -5.183 -13.692 1.00 93.69 84 ARG A N 1
ATOM 685 C CA . ARG A 1 84 ? -8.308 -3.770 -13.857 1.00 93.69 84 ARG A CA 1
ATOM 686 C C . ARG A 1 84 ? -6.802 -3.582 -14.043 1.00 93.69 84 ARG A C 1
ATOM 688 O O . ARG A 1 84 ? -6.405 -2.695 -14.801 1.00 93.69 84 ARG A O 1
ATOM 695 N N . TYR A 1 85 ? -6.000 -4.353 -13.311 1.00 93.12 85 TYR A N 1
ATOM 696 C CA . TYR A 1 85 ? -4.536 -4.266 -13.328 1.00 93.12 85 TYR A CA 1
ATOM 697 C C . TYR A 1 85 ? -3.887 -5.489 -13.974 1.00 93.12 85 TYR A C 1
ATOM 699 O O . TYR A 1 85 ? -2.852 -5.340 -14.618 1.00 93.12 85 TYR A O 1
ATOM 707 N N . PHE A 1 86 ? -4.520 -6.659 -13.851 1.00 93.25 86 PHE A N 1
ATOM 708 C CA . PHE A 1 86 ? -4.045 -7.921 -14.411 1.00 93.25 86 PHE A CA 1
ATOM 709 C C . PHE A 1 86 ? -5.188 -8.596 -15.175 1.00 93.25 86 PHE A C 1
ATOM 711 O O . PHE A 1 86 ? -6.008 -9.274 -14.560 1.00 93.25 86 PHE A O 1
ATOM 718 N N . PRO A 1 87 ? -5.296 -8.391 -16.501 1.00 88.94 87 PRO A N 1
ATOM 719 C CA . PRO A 1 87 ? -6.473 -8.803 -17.260 1.00 88.94 87 PRO A CA 1
ATOM 720 C C . PRO A 1 87 ? -6.820 -10.288 -17.138 1.00 88.94 87 PRO A C 1
ATOM 722 O O . PRO A 1 87 ? -7.996 -10.597 -17.014 1.00 88.94 87 PRO A O 1
ATOM 725 N N . ASN A 1 88 ? -5.822 -11.184 -17.153 1.00 90.19 88 ASN A N 1
ATOM 726 C CA . ASN A 1 88 ? -6.049 -12.638 -17.174 1.00 90.19 88 ASN A CA 1
ATOM 727 C C . ASN A 1 88 ? -5.087 -13.458 -16.286 1.00 90.19 88 ASN A C 1
ATOM 729 O O . ASN A 1 88 ? -5.139 -14.683 -16.315 1.00 90.19 88 ASN A O 1
ATOM 733 N N . ASN A 1 89 ? -4.179 -12.827 -15.532 1.00 92.00 89 ASN A N 1
ATOM 734 C CA . ASN A 1 89 ? -3.081 -13.523 -14.840 1.00 92.00 89 ASN A CA 1
ATOM 735 C C . ASN A 1 89 ? -2.819 -13.028 -13.407 1.00 92.00 89 ASN A C 1
ATOM 737 O O . ASN A 1 89 ? -1.738 -13.241 -12.867 1.00 92.00 89 ASN A O 1
ATOM 741 N N . GLY A 1 90 ? -3.793 -12.375 -12.769 1.00 93.75 90 GLY A N 1
ATOM 742 C CA . GLY A 1 90 ? -3.597 -11.794 -11.439 1.00 93.75 90 GLY A CA 1
ATOM 743 C C . GLY A 1 90 ? -3.224 -12.808 -10.349 1.00 93.75 90 GLY A C 1
ATOM 744 O O . GLY A 1 90 ? -2.331 -12.531 -9.552 1.00 93.75 90 GLY A O 1
ATOM 745 N N . GLU A 1 91 ? -3.828 -14.000 -10.339 1.00 94.00 91 GLU A N 1
ATOM 746 C CA . GLU A 1 91 ? -3.475 -15.059 -9.374 1.00 94.00 91 GLU A CA 1
ATOM 747 C C . GLU A 1 91 ? -2.069 -15.630 -9.610 1.00 94.00 91 GLU A C 1
ATOM 749 O O . GLU A 1 91 ? -1.333 -15.882 -8.656 1.00 94.00 91 GLU A O 1
ATOM 754 N N . ASP A 1 92 ? -1.663 -15.772 -10.872 1.00 95.44 92 ASP A N 1
ATOM 755 C CA . ASP A 1 92 ? -0.320 -16.229 -11.231 1.00 95.44 92 ASP A CA 1
ATOM 756 C C . ASP A 1 92 ? 0.747 -15.212 -10.795 1.00 95.44 92 ASP A C 1
ATOM 758 O O . ASP A 1 92 ? 1.708 -15.560 -10.106 1.00 95.44 92 ASP A O 1
ATOM 762 N N . ILE A 1 93 ? 0.516 -13.928 -11.078 1.00 96.00 93 ILE A N 1
ATOM 763 C CA . ILE A 1 93 ? 1.386 -12.835 -10.630 1.00 96.00 93 ILE A CA 1
ATOM 764 C C . ILE A 1 93 ? 1.455 -12.792 -9.104 1.00 96.00 93 ILE A C 1
ATOM 766 O O . ILE A 1 93 ? 2.531 -12.600 -8.541 1.00 96.00 93 ILE A O 1
ATOM 770 N N . LYS A 1 94 ? 0.332 -12.980 -8.407 1.00 95.00 94 LYS A N 1
ATOM 771 C CA . LYS A 1 94 ? 0.306 -13.000 -6.941 1.00 95.00 94 LYS A CA 1
ATOM 772 C C . LYS A 1 94 ? 1.174 -14.121 -6.367 1.00 95.00 94 LYS A C 1
ATOM 774 O O . LYS A 1 94 ? 1.833 -13.913 -5.349 1.00 95.00 94 LYS A O 1
ATOM 779 N N . LEU A 1 95 ? 1.181 -15.288 -7.012 1.00 95.25 95 LEU A N 1
ATOM 780 C CA . LEU A 1 95 ? 1.974 -16.441 -6.596 1.00 95.25 95 LEU A CA 1
ATOM 781 C C . LEU A 1 95 ? 3.477 -16.212 -6.819 1.00 95.25 95 LEU A C 1
ATOM 783 O O . LEU A 1 95 ? 4.275 -16.404 -5.900 1.00 95.25 95 LEU A O 1
ATOM 787 N N . HIS A 1 96 ? 3.859 -15.772 -8.018 1.00 95.56 96 HIS A N 1
ATOM 788 C CA . HIS A 1 96 ? 5.263 -15.682 -8.433 1.00 95.56 96 HIS A CA 1
ATOM 789 C C . HIS A 1 96 ? 5.914 -14.345 -8.074 1.00 95.56 96 HIS A C 1
ATOM 791 O O . HIS A 1 96 ? 7.135 -14.260 -7.977 1.00 95.56 96 HIS A O 1
ATOM 797 N N . ARG A 1 97 ? 5.101 -13.308 -7.844 1.00 93.75 97 ARG A N 1
ATOM 798 C CA . ARG A 1 97 ? 5.510 -11.927 -7.545 1.00 93.75 97 ARG A CA 1
ATOM 799 C C . ARG A 1 97 ? 6.374 -11.284 -8.634 1.00 93.75 97 ARG A C 1
ATOM 801 O O . ARG A 1 97 ? 7.118 -10.349 -8.358 1.00 93.75 97 ARG A O 1
ATOM 808 N N . ILE A 1 98 ? 6.228 -11.750 -9.873 1.00 94.69 98 ILE A N 1
ATOM 809 C CA . ILE A 1 98 ? 6.882 -11.190 -11.058 1.00 94.69 98 ILE A CA 1
ATOM 810 C C . ILE A 1 98 ? 5.824 -10.543 -11.947 1.00 94.69 98 ILE A C 1
ATOM 812 O O . ILE A 1 98 ? 4.781 -11.134 -12.216 1.00 94.69 98 ILE A O 1
ATOM 816 N N . VAL A 1 99 ? 6.096 -9.318 -12.396 1.00 94.81 99 VAL A N 1
ATOM 817 C CA . VAL A 1 99 ? 5.235 -8.566 -13.315 1.00 94.81 99 VAL A CA 1
ATOM 818 C C . VAL A 1 99 ? 6.042 -8.225 -14.559 1.00 94.81 99 VAL A C 1
ATOM 820 O O . VAL A 1 99 ? 6.999 -7.459 -14.486 1.00 94.81 99 VAL A O 1
ATOM 823 N N . GLU A 1 100 ? 5.630 -8.754 -15.707 1.00 93.44 100 GLU A N 1
ATOM 824 C CA . GLU A 1 100 ? 6.153 -8.309 -16.998 1.00 93.44 100 GLU A CA 1
ATOM 825 C C . GLU A 1 100 ? 5.600 -6.919 -17.331 1.00 93.44 100 GLU A C 1
ATOM 827 O O . GLU A 1 100 ? 4.398 -6.657 -17.199 1.00 93.44 100 GLU A O 1
ATOM 832 N N . LEU A 1 101 ? 6.478 -6.001 -17.737 1.00 94.06 101 LEU A N 1
ATOM 833 C CA . LEU A 1 101 ? 6.065 -4.644 -18.070 1.00 94.06 101 LEU A CA 1
ATOM 834 C C . LEU A 1 101 ? 5.264 -4.623 -19.369 1.00 94.06 101 LEU A C 1
ATOM 836 O O . LEU A 1 101 ? 5.646 -5.220 -20.373 1.00 94.06 101 LEU A O 1
ATOM 840 N N . LEU A 1 102 ? 4.163 -3.879 -19.345 1.00 92.94 102 LEU A N 1
ATOM 841 C CA . LEU A 1 102 ? 3.414 -3.556 -20.548 1.00 92.94 102 LEU A CA 1
ATOM 842 C C . LEU A 1 102 ? 4.259 -2.630 -21.437 1.00 92.94 102 LEU A C 1
ATOM 844 O O . LEU A 1 102 ? 4.966 -1.764 -20.909 1.00 92.94 102 LEU A O 1
ATOM 848 N N . PRO A 1 103 ? 4.173 -2.762 -22.771 1.00 91.31 103 PRO A N 1
ATOM 849 C CA . PRO A 1 103 ? 4.838 -1.834 -23.671 1.00 91.31 103 PRO A CA 1
ATOM 850 C C . PRO A 1 103 ? 4.312 -0.418 -23.435 1.00 91.31 103 PRO A C 1
ATOM 852 O O . PRO A 1 103 ? 3.114 -0.212 -23.215 1.00 91.31 103 PRO A O 1
ATOM 855 N N . THR A 1 104 ? 5.207 0.563 -23.493 1.00 86.81 104 THR A N 1
ATOM 856 C CA . THR A 1 104 ? 4.802 1.963 -23.492 1.00 86.81 104 THR A CA 1
ATOM 857 C C . THR A 1 104 ? 4.064 2.255 -24.789 1.00 86.81 104 THR A C 1
ATOM 859 O O . THR A 1 104 ? 4.527 1.929 -25.883 1.00 86.81 104 THR A O 1
ATOM 862 N N . ILE A 1 105 ? 2.887 2.861 -24.673 1.00 77.75 105 ILE A N 1
ATOM 863 C CA . ILE A 1 105 ? 2.184 3.402 -25.827 1.00 77.75 105 ILE A CA 1
ATOM 864 C C . ILE A 1 105 ? 3.020 4.604 -26.262 1.00 77.75 105 ILE A C 1
ATOM 866 O O . ILE A 1 105 ? 3.014 5.645 -25.601 1.00 77.75 105 ILE A O 1
ATOM 870 N N . GLY A 1 106 ? 3.825 4.420 -27.310 1.00 58.25 106 GLY A N 1
ATOM 871 C CA . GLY A 1 106 ? 4.605 5.497 -27.901 1.00 58.25 106 GLY A CA 1
ATOM 872 C C . GLY A 1 106 ? 3.684 6.673 -28.208 1.00 58.25 106 GLY A C 1
ATOM 873 O O . GLY A 1 106 ? 2.606 6.494 -28.774 1.00 58.25 106 GLY A O 1
ATOM 874 N N . LYS A 1 107 ? 4.088 7.877 -27.800 1.00 50.56 107 LYS A N 1
ATOM 875 C CA . LYS A 1 107 ? 3.608 9.066 -28.495 1.00 50.56 107 LYS A CA 1
ATOM 876 C C . LYS A 1 107 ? 4.354 9.076 -29.824 1.00 50.56 107 LYS A C 1
ATOM 878 O O . LYS A 1 107 ? 5.568 9.275 -29.807 1.00 50.56 107 LYS A O 1
ATOM 883 N N . ASP A 1 108 ? 3.643 8.771 -30.905 1.00 42.59 108 ASP A N 1
ATOM 884 C CA . ASP A 1 108 ? 4.044 9.217 -32.243 1.00 42.59 108 ASP A CA 1
ATOM 885 C C . ASP A 1 108 ? 4.290 10.738 -32.237 1.00 42.59 108 ASP A C 1
ATOM 887 O O . ASP A 1 108 ? 3.554 11.460 -31.513 1.00 42.59 108 ASP A O 1
#

Sequence (108 aa):
FNKEQACGDRNNLVFIVMEDKALTMQEAIDFIGEMWHARFQDFLADRRNLPSWGRDLDRQVATYVQGLADWVSGNLHWSFASHRYFPNNGEDIKLHRIVELLPTIGKD

Secondary structure (DSSP, 8-state):
-HHHHHTT---SHHHHHHHHHT--HHHHHHHHHHHHHHHHHHHHHHHHSPPP--HHHHHHHHHHHHHHHHHHHHHHHHHHHSTTT-TTTHHHHHHH---PPPPP----

Organism: NCBI:txid1353952

Radius of gyration: 18.26 Å; chains: 1; bounding box: 37×28×60 Å

Foldseek 3Di:
DLVCQQAVNCPDQLNVQCVVVVDDSVVSVVVVVVVVVVVVVVLVVCLVVDDDPDDVVVVVVNVVSVVVVVVVVVVLVCCLVDCPNPVPCSVVCVVVVDDDHDHRPDDD

InterPro domains:
  IPR008949 Isoprenoid synthase domain superfamily [G3DSA:1.10.600.10] (1-100)
  IPR008949 Isoprenoid synthase domain superfamily [SSF48576] (1-82)
  IPR034686 Terpene cyclase-like 2 [PTHR35201] (1-90)